Protein AF-A0A1H5NZC8-F1 (afdb_monomer_lite)

Sequence (53 aa):
MNRRKKIIQLLKAHAKKANAKLAPQKKDKYISKADRLKLVEAAALEPVTPPES

pLDDT: mean 77.42, std 14.59, range [43.94, 96.94]

Structure (mmCIF, N/CA/C/O backbone):
data_AF-A0A1H5NZC8-F1
#
_entry.id   AF-A0A1H5NZC8-F1
#
loop_
_atom_site.group_PDB
_atom_site.id
_atom_site.type_symbol
_atom_site.label_atom_id
_atom_site.label_alt_id
_atom_site.label_comp_id
_atom_site.label_asym_id
_atom_site.label_entity_id
_atom_site.label_seq_id
_atom_site.pdbx_PDB_ins_code
_atom_site.Cartn_x
_atom_site.Cartn_y
_atom_site.Cartn_z
_atom_site.occupancy
_atom_site.B_iso_or_equiv
_atom_site.auth_seq_id
_atom_site.auth_comp_id
_atom_site.auth_asym_id
_atom_site.auth_atom_id
_atom_site.pdbx_PDB_model_num
ATOM 1 N N . MET A 1 1 ? 13.899 5.853 -21.792 1.00 60.38 1 MET A N 1
ATOM 2 C CA . MET A 1 1 ? 12.731 4.947 -21.826 1.00 60.38 1 MET A CA 1
ATOM 3 C C . MET A 1 1 ? 13.161 3.599 -22.394 1.00 60.38 1 MET A C 1
ATOM 5 O O . MET A 1 1 ? 13.176 3.418 -23.596 1.00 60.38 1 MET A O 1
ATOM 9 N N . ASN A 1 2 ? 13.564 2.671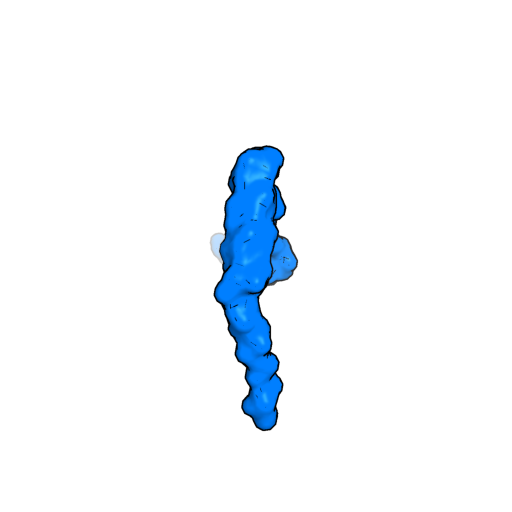 -21.528 1.00 89.69 2 ASN A N 1
ATOM 10 C CA . ASN A 1 2 ? 13.904 1.302 -21.923 1.00 89.69 2 ASN A CA 1
ATOM 11 C C . ASN A 1 2 ? 12.726 0.392 -21.577 1.00 89.69 2 ASN A C 1
ATOM 13 O O . ASN A 1 2 ? 12.194 0.501 -20.469 1.00 89.69 2 ASN A O 1
ATOM 17 N N . ARG A 1 3 ? 12.338 -0.517 -22.482 1.00 93.94 3 ARG A N 1
ATOM 18 C CA . ARG A 1 3 ? 11.227 -1.470 -22.270 1.00 93.94 3 ARG A CA 1
ATOM 19 C C . ARG A 1 3 ? 11.317 -2.178 -20.914 1.00 93.94 3 ARG A C 1
ATOM 21 O O . ARG A 1 3 ? 10.329 -2.221 -20.190 1.00 93.94 3 ARG A O 1
ATOM 28 N N . ARG A 1 4 ? 12.523 -2.609 -20.518 1.00 94.25 4 ARG A N 1
ATOM 29 C CA . ARG A 1 4 ? 12.793 -3.222 -19.203 1.00 94.25 4 ARG A CA 1
ATOM 30 C C . ARG A 1 4 ? 12.345 -2.336 -18.033 1.00 94.25 4 ARG A C 1
ATOM 32 O O . ARG A 1 4 ? 11.640 -2.807 -17.151 1.00 94.25 4 ARG A O 1
ATOM 39 N N . LYS A 1 5 ? 12.678 -1.038 -18.053 1.00 95.88 5 LYS A N 1
ATOM 40 C CA . LYS A 1 5 ? 12.273 -0.090 -16.997 1.00 95.88 5 LYS A CA 1
ATOM 41 C C . LYS A 1 5 ? 10.749 0.078 -16.946 1.00 95.88 5 LYS A C 1
ATOM 43 O O . LYS A 1 5 ? 10.186 0.094 -15.857 1.00 95.88 5 LYS A O 1
ATOM 48 N N . LYS A 1 6 ? 10.086 0.136 -18.108 1.00 95.81 6 LYS A N 1
ATOM 49 C CA . LYS A 1 6 ? 8.620 0.264 -18.202 1.00 95.81 6 LYS A CA 1
ATOM 50 C C . LYS A 1 6 ? 7.902 -0.979 -17.667 1.00 95.81 6 LYS A C 1
ATOM 52 O O . LYS A 1 6 ? 6.960 -0.842 -16.896 1.00 95.81 6 LYS A O 1
ATOM 57 N N . ILE A 1 7 ? 8.380 -2.176 -18.013 1.00 96.62 7 ILE A N 1
ATOM 58 C CA . ILE A 1 7 ? 7.831 -3.444 -17.503 1.00 96.62 7 ILE A CA 1
ATOM 59 C C . ILE A 1 7 ? 7.974 -3.505 -15.979 1.00 96.62 7 ILE A C 1
ATOM 61 O O . ILE A 1 7 ? 6.994 -3.754 -15.285 1.00 96.62 7 ILE A O 1
ATOM 65 N N . ILE A 1 8 ? 9.156 -3.188 -15.442 1.00 96.31 8 ILE A N 1
ATOM 66 C CA . ILE A 1 8 ? 9.389 -3.172 -13.989 1.00 96.31 8 ILE A CA 1
ATOM 67 C C . ILE A 1 8 ? 8.459 -2.172 -13.287 1.00 96.31 8 ILE A C 1
ATOM 69 O O . ILE A 1 8 ? 7.900 -2.483 -12.236 1.00 96.31 8 ILE A O 1
ATOM 73 N N . GLN A 1 9 ? 8.271 -0.982 -13.860 1.00 96.75 9 GLN A N 1
ATOM 74 C CA . GLN A 1 9 ? 7.369 0.030 -13.311 1.00 96.75 9 GLN A CA 1
ATOM 75 C C . GLN A 1 9 ? 5.915 -0.463 -13.267 1.00 96.75 9 GLN A C 1
ATOM 77 O O . GLN A 1 9 ? 5.254 -0.313 -12.238 1.00 96.75 9 GLN A O 1
ATOM 82 N N . LEU A 1 10 ? 5.434 -1.083 -14.350 1.00 96.75 10 LEU A N 1
ATOM 83 C CA . LEU A 1 10 ? 4.086 -1.648 -14.422 1.00 96.75 10 LEU A CA 1
ATOM 84 C C . LEU A 1 10 ? 3.898 -2.771 -13.396 1.00 96.75 10 LEU A C 1
ATOM 86 O O . LEU A 1 10 ? 2.960 -2.716 -12.603 1.00 96.75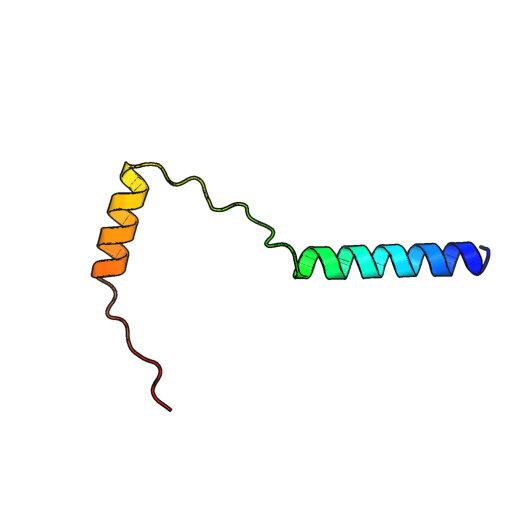 10 LEU A O 1
ATOM 90 N N . LEU A 1 11 ? 4.817 -3.740 -13.342 1.00 96.94 11 LEU A N 1
ATOM 91 C CA . LEU A 1 11 ? 4.739 -4.868 -12.404 1.00 96.94 11 LEU A CA 1
ATOM 92 C C . LEU A 1 11 ? 4.694 -4.401 -10.943 1.00 96.94 11 LEU A C 1
ATOM 94 O O . LEU A 1 11 ? 3.854 -4.866 -10.173 1.00 96.94 11 LEU A O 1
ATOM 98 N N . LYS A 1 12 ? 5.525 -3.417 -10.572 1.00 96.31 12 LYS A N 1
ATOM 99 C CA . LYS A 1 12 ? 5.498 -2.816 -9.227 1.00 96.31 12 LYS A CA 1
ATOM 100 C C . LYS A 1 12 ? 4.156 -2.149 -8.917 1.00 96.31 12 LYS A C 1
ATOM 102 O O . LYS A 1 12 ? 3.642 -2.293 -7.809 1.00 96.31 12 LYS A O 1
ATOM 107 N N . ALA A 1 13 ? 3.574 -1.435 -9.881 1.00 96.38 13 ALA A N 1
ATOM 108 C CA . ALA A 1 13 ? 2.276 -0.791 -9.703 1.00 96.38 13 ALA A CA 1
ATOM 109 C C . ALA A 1 13 ? 1.141 -1.816 -9.527 1.00 96.38 13 ALA A C 1
ATOM 111 O O . ALA A 1 13 ? 0.280 -1.632 -8.664 1.00 96.38 13 ALA A O 1
ATOM 112 N N . HIS A 1 14 ? 1.153 -2.909 -10.296 1.00 95.75 14 HIS A N 1
ATOM 113 C CA . HIS A 1 14 ? 0.179 -3.995 -10.158 1.00 95.75 14 HIS A CA 1
ATOM 114 C C . HIS A 1 14 ? 0.307 -4.716 -8.813 1.00 95.75 14 HIS A C 1
ATOM 116 O O . HIS A 1 14 ? -0.701 -4.880 -8.127 1.00 95.75 14 HIS A O 1
ATOM 122 N N . ALA A 1 15 ? 1.529 -5.051 -8.388 1.00 94.50 15 ALA A N 1
ATOM 123 C CA . ALA A 1 15 ? 1.777 -5.668 -7.084 1.00 94.50 15 ALA A CA 1
ATOM 124 C C . ALA A 1 15 ? 1.283 -4.780 -5.928 1.00 94.50 15 ALA A C 1
ATOM 126 O O . ALA A 1 15 ? 0.574 -5.250 -5.040 1.00 94.50 15 ALA A O 1
ATOM 127 N N . LYS A 1 16 ? 1.562 -3.469 -5.975 1.00 90.12 16 LYS A N 1
ATOM 128 C CA . LYS A 1 16 ? 1.069 -2.513 -4.968 1.00 90.12 16 LYS A CA 1
ATOM 129 C C . LYS A 1 16 ? -0.463 -2.468 -4.916 1.00 90.12 16 LYS A C 1
ATOM 131 O O . LYS A 1 16 ? -1.031 -2.440 -3.828 1.00 90.12 16 LYS A O 1
ATOM 136 N N . LYS A 1 17 ? -1.132 -2.480 -6.074 1.00 89.75 17 LYS A N 1
ATOM 137 C CA . LYS A 1 17 ? -2.603 -2.507 -6.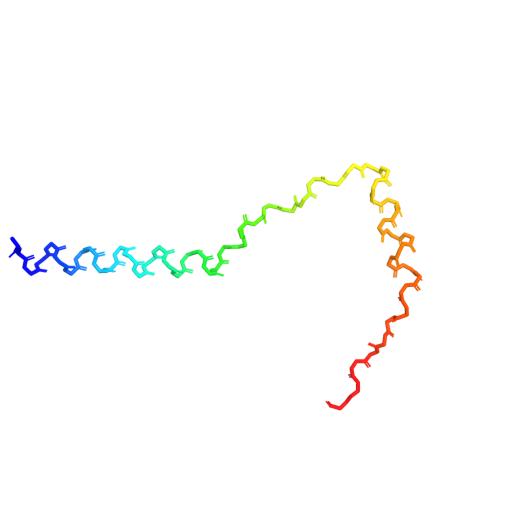158 1.00 89.75 17 LYS A CA 1
ATOM 138 C C . LYS A 1 17 ? -3.194 -3.812 -5.620 1.00 89.75 17 LYS A C 1
ATOM 140 O O . LYS A 1 17 ? -4.218 -3.758 -4.953 1.00 89.75 17 LYS A O 1
ATOM 145 N N . ALA A 1 18 ? -2.571 -4.956 -5.895 1.00 90.69 18 ALA A N 1
ATOM 146 C CA . ALA A 1 18 ? -3.021 -6.250 -5.383 1.00 90.69 18 ALA A CA 1
ATOM 147 C C . ALA A 1 18 ? -2.872 -6.330 -3.854 1.00 90.69 18 ALA A C 1
ATOM 149 O O . ALA A 1 18 ? -3.835 -6.642 -3.157 1.00 90.69 18 ALA A O 1
ATOM 150 N N . ASN A 1 19 ? -1.713 -5.930 -3.321 1.00 85.75 19 ASN A N 1
ATOM 151 C CA . ASN A 1 19 ? -1.455 -5.929 -1.879 1.00 85.75 19 ASN A CA 1
ATOM 152 C C . ASN A 1 19 ? -2.388 -4.981 -1.117 1.00 85.75 19 ASN A C 1
ATOM 154 O O . ASN A 1 19 ? -2.831 -5.312 -0.025 1.00 85.75 19 ASN A O 1
ATOM 158 N N . ALA A 1 20 ? -2.738 -3.832 -1.701 1.00 85.62 20 ALA A N 1
ATOM 159 C CA . ALA A 1 20 ? -3.686 -2.898 -1.093 1.00 85.62 20 ALA A CA 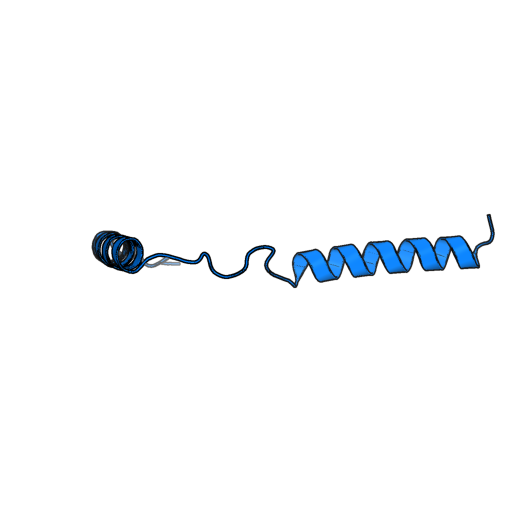1
ATOM 160 C C . ALA A 1 20 ? -5.130 -3.430 -1.036 1.00 85.62 20 ALA A C 1
ATOM 162 O O . ALA A 1 20 ? -5.913 -2.932 -0.233 1.00 85.62 20 ALA A O 1
ATOM 163 N N . LYS A 1 21 ? -5.488 -4.396 -1.893 1.00 79.06 21 LYS A N 1
ATOM 164 C CA . LYS A 1 21 ? -6.795 -5.070 -1.866 1.00 79.06 21 LYS A CA 1
ATOM 165 C C . LYS A 1 21 ? -6.818 -6.239 -0.882 1.00 79.06 21 LYS A C 1
ATOM 167 O O . LYS A 1 21 ? -7.839 -6.467 -0.251 1.00 79.06 21 LYS A O 1
ATOM 172 N N . LEU A 1 22 ? -5.709 -6.975 -0.783 1.00 81.12 22 LEU A N 1
ATOM 173 C CA . LEU A 1 22 ? -5.577 -8.135 0.104 1.00 81.12 22 LEU A CA 1
ATOM 174 C C . LEU A 1 22 ? -5.367 -7.736 1.567 1.0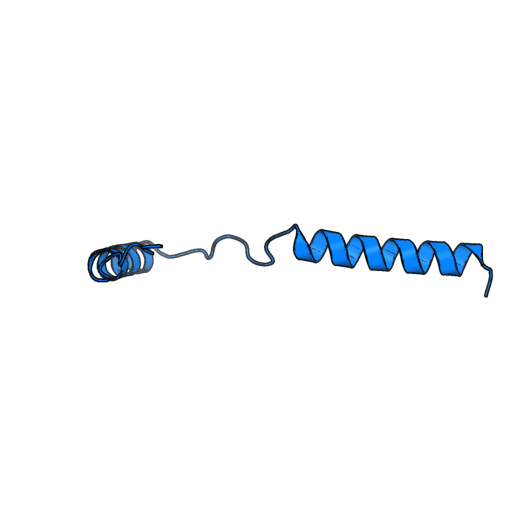0 81.12 22 LEU A C 1
ATOM 176 O O . LEU A 1 22 ? -5.854 -8.418 2.461 1.00 81.12 22 LEU A O 1
ATOM 180 N N . ALA A 1 23 ? -4.641 -6.645 1.822 1.00 77.12 23 ALA A N 1
ATOM 181 C CA . ALA A 1 23 ? -4.417 -6.164 3.174 1.00 77.12 23 ALA A CA 1
ATOM 182 C C . ALA A 1 23 ? -5.572 -5.244 3.604 1.00 77.12 23 ALA A C 1
ATOM 184 O O . ALA A 1 23 ? -5.767 -4.195 2.978 1.00 77.12 23 ALA A O 1
ATOM 185 N N . PRO A 1 24 ? -6.315 -5.567 4.678 1.00 70.25 24 PRO A N 1
ATOM 186 C CA . PRO A 1 24 ? -7.248 -4.614 5.257 1.00 70.25 24 PRO A CA 1
ATOM 187 C C . PRO A 1 24 ? -6.478 -3.347 5.659 1.00 70.25 24 PRO A C 1
ATOM 189 O O . PRO A 1 24 ? -5.527 -3.384 6.435 1.00 70.25 24 PRO A O 1
ATOM 192 N N . GLN A 1 25 ? -6.890 -2.202 5.105 1.00 69.56 25 GLN A N 1
ATOM 193 C CA . GLN A 1 25 ? -6.276 -0.880 5.331 1.00 69.56 25 GLN A CA 1
ATOM 194 C C . GLN A 1 25 ? -6.295 -0.439 6.801 1.00 69.56 25 GLN A C 1
ATOM 196 O O . GLN A 1 25 ? -5.612 0.511 7.179 1.00 69.56 25 GLN A O 1
ATOM 201 N N . LYS A 1 26 ? -7.099 -1.097 7.636 1.00 70.25 26 LYS A N 1
ATOM 202 C CA . LYS A 1 26 ? -7.283 -0.741 9.034 1.00 70.25 26 LYS A CA 1
ATOM 203 C C . LYS A 1 26 ? -6.811 -1.903 9.890 1.00 70.25 26 LYS A C 1
ATOM 205 O O . LYS A 1 26 ? -7.300 -3.017 9.745 1.00 70.25 26 LYS A O 1
ATOM 210 N N . LYS A 1 27 ? -5.885 -1.613 10.806 1.00 68.44 27 LYS A N 1
ATOM 211 C CA . LYS A 1 27 ? -5.760 -2.415 12.025 1.00 68.44 27 LYS A CA 1
ATOM 212 C C . LYS A 1 27 ? -7.115 -2.384 12.729 1.00 68.44 27 LYS A C 1
ATOM 214 O O . LYS A 1 27 ? -7.804 -1.360 12.637 1.00 68.44 27 LYS A O 1
ATOM 219 N N . ASP A 1 28 ? -7.468 -3.458 13.429 1.00 72.81 28 ASP A N 1
ATOM 220 C CA . ASP A 1 28 ? -8.663 -3.462 14.268 1.00 72.81 28 ASP A CA 1
ATOM 221 C C . ASP A 1 28 ? -8.650 -2.207 15.134 1.00 72.81 28 ASP A C 1
ATOM 223 O O . ASP A 1 28 ? -7.647 -1.877 15.781 1.00 72.81 28 ASP A O 1
ATOM 227 N N . LYS A 1 29 ? -9.731 -1.430 15.035 1.00 76.56 29 LYS A N 1
ATOM 228 C CA . LYS A 1 29 ? -9.835 -0.155 15.732 1.00 76.56 29 LYS A CA 1
ATOM 229 C C . LYS A 1 29 ? -9.630 -0.449 17.214 1.00 76.56 29 LYS A C 1
ATOM 231 O O . LYS A 1 29 ? -10.343 -1.269 17.784 1.00 76.56 29 LYS A O 1
ATOM 236 N N . TYR A 1 30 ? -8.657 0.213 17.836 1.00 73.81 30 TYR A N 1
ATOM 237 C CA . TYR A 1 30 ? -8.514 0.130 19.280 1.00 73.81 30 TYR A CA 1
ATOM 238 C C . TYR A 1 30 ? -9.763 0.752 19.906 1.00 73.81 30 TYR A C 1
ATOM 240 O O . TYR A 1 30 ? -9.989 1.958 19.806 1.00 73.81 30 TYR A O 1
ATOM 248 N N . ILE A 1 31 ? -10.605 -0.103 20.472 1.00 80.31 31 ILE A N 1
ATOM 249 C CA . ILE A 1 31 ? -11.856 0.254 21.132 1.00 80.31 31 ILE A CA 1
ATOM 250 C C . ILE A 1 31 ? -11.579 0.171 22.632 1.00 80.31 31 ILE A C 1
ATOM 252 O O . ILE A 1 31 ? -11.147 -0.875 23.131 1.00 80.31 31 ILE A O 1
ATOM 256 N N . SER A 1 32 ? -11.788 1.280 23.345 1.00 83.94 32 SER A N 1
ATOM 257 C CA . SER A 1 32 ? -11.623 1.329 24.798 1.00 83.94 32 SER A CA 1
ATOM 258 C C . SER A 1 32 ? -12.625 0.387 25.487 1.00 83.94 32 SER A C 1
ATOM 260 O O . SER A 1 32 ? -13.633 -0.004 24.898 1.00 83.94 32 SER A O 1
ATOM 262 N N . LYS A 1 33 ? -12.381 0.005 26.750 1.00 79.38 33 LYS A N 1
ATOM 263 C CA . LYS A 1 33 ? -13.290 -0.903 27.482 1.00 79.38 33 LYS A CA 1
ATOM 264 C C . LYS A 1 33 ? -14.734 -0.378 27.524 1.00 79.38 33 LYS A C 1
ATOM 266 O O . LYS A 1 33 ? -15.658 -1.167 27.377 1.00 79.38 33 LYS A O 1
ATOM 271 N N . ALA A 1 34 ? -14.916 0.937 27.661 1.00 77.25 34 ALA A N 1
ATOM 272 C CA . ALA A 1 34 ? -16.233 1.571 27.674 1.00 77.25 34 ALA A CA 1
ATOM 273 C C . ALA A 1 34 ? -16.937 1.476 26.311 1.00 77.25 34 ALA A C 1
ATOM 275 O O . ALA A 1 34 ? -18.129 1.189 26.243 1.00 77.25 34 ALA A O 1
ATOM 276 N N . ASP A 1 35 ? -16.193 1.666 25.223 1.00 76.31 35 ASP A N 1
ATOM 277 C CA . ASP A 1 35 ? -16.753 1.611 23.871 1.00 76.31 35 ASP A CA 1
ATOM 278 C C . ASP A 1 35 ? -17.077 0.172 23.452 1.00 76.31 35 ASP A C 1
ATOM 280 O O . ASP A 1 35 ? -18.023 -0.056 22.705 1.00 76.31 35 ASP A O 1
ATOM 284 N N . ARG A 1 36 ? -16.344 -0.821 23.979 1.00 74.62 36 ARG A N 1
ATOM 285 C CA . ARG A 1 36 ? -16.635 -2.239 23.728 1.00 74.62 36 ARG A CA 1
ATOM 286 C C . ARG A 1 36 ? -17.963 -2.660 24.359 1.00 74.62 36 ARG A C 1
ATOM 288 O O . ARG A 1 36 ? -18.709 -3.388 23.720 1.00 74.62 36 ARG A O 1
ATOM 295 N N . LEU A 1 37 ? -18.272 -2.184 25.567 1.00 76.50 37 LEU A N 1
ATOM 296 C CA . LEU A 1 37 ? -19.556 -2.455 26.225 1.00 76.50 37 LEU A CA 1
ATOM 297 C C . LEU A 1 37 ? -20.723 -1.850 25.438 1.00 76.50 37 LEU A C 1
ATOM 299 O O . LEU A 1 37 ? -21.672 -2.558 25.126 1.00 76.50 37 LEU A O 1
ATOM 303 N N . LYS A 1 38 ? -20.588 -0.593 24.999 1.00 74.38 38 LYS A N 1
ATOM 304 C CA . LYS A 1 38 ? -21.598 0.084 24.168 1.00 74.38 38 LYS A CA 1
ATOM 305 C C . LYS A 1 38 ? -21.838 -0.616 22.832 1.00 74.38 38 LYS A C 1
ATOM 307 O O . LYS A 1 38 ? -22.968 -0.676 22.368 1.00 74.38 38 LYS A O 1
ATOM 312 N N . LEU A 1 39 ? -20.785 -1.141 22.202 1.00 72.44 39 LEU A N 1
ATOM 313 C CA . LEU A 1 39 ? -20.916 -1.896 20.953 1.00 72.44 39 LEU A CA 1
ATOM 314 C C . LEU A 1 39 ? -21.568 -3.266 21.163 1.00 72.44 39 LEU A C 1
ATOM 316 O O . LEU A 1 39 ? -22.304 -3.706 20.290 1.00 72.44 39 LEU A O 1
ATOM 320 N N . VAL A 1 40 ? -21.326 -3.926 22.299 1.00 72.56 40 VAL A N 1
ATOM 321 C CA . VAL A 1 40 ? -22.007 -5.181 22.656 1.00 72.56 40 VAL A CA 1
ATOM 322 C C . VAL A 1 40 ? -23.484 -4.928 22.972 1.00 72.56 40 VAL A C 1
ATOM 324 O O . VAL A 1 40 ? -24.329 -5.684 22.509 1.00 72.56 40 VAL A O 1
ATOM 327 N N . GLU A 1 41 ? -23.809 -3.846 23.680 1.00 69.75 41 GLU A N 1
ATOM 328 C CA . GLU A 1 41 ? -25.194 -3.425 23.941 1.00 69.75 41 GLU A CA 1
ATOM 329 C C . GLU A 1 41 ? -25.926 -3.038 22.648 1.00 69.75 41 GLU A C 1
ATOM 331 O O . GLU A 1 41 ? -27.057 -3.465 22.434 1.00 69.75 41 GLU A O 1
ATOM 336 N N . ALA A 1 42 ? -25.268 -2.304 21.744 1.00 62.78 42 ALA A N 1
ATOM 337 C CA . ALA A 1 42 ? -25.829 -1.963 20.438 1.00 62.78 42 ALA A CA 1
ATOM 338 C C . ALA A 1 42 ? -26.002 -3.199 19.535 1.00 62.78 42 ALA A C 1
ATOM 340 O O . ALA A 1 42 ? -27.033 -3.342 18.888 1.00 62.78 42 ALA A O 1
ATOM 341 N N . ALA A 1 43 ? -25.039 -4.127 19.523 1.00 66.75 43 ALA A N 1
ATOM 342 C CA . ALA A 1 43 ? -25.138 -5.367 18.750 1.00 66.75 43 ALA A CA 1
ATOM 343 C C . ALA A 1 43 ? -26.180 -6.350 19.314 1.00 66.75 43 ALA A C 1
ATOM 345 O O . ALA A 1 43 ? -26.716 -7.156 18.564 1.00 66.75 43 ALA A O 1
ATOM 346 N N . ALA A 1 44 ? -26.478 -6.287 20.615 1.00 61.50 44 ALA A N 1
ATOM 347 C CA . ALA A 1 44 ? -27.552 -7.062 21.234 1.00 61.50 44 ALA A CA 1
ATOM 348 C C . ALA A 1 44 ? -28.953 -6.481 20.956 1.00 61.50 44 ALA A C 1
ATOM 350 O O . ALA A 1 44 ? -29.942 -7.197 21.098 1.00 61.50 44 ALA A O 1
ATOM 351 N N . LEU A 1 45 ? -29.041 -5.201 20.576 1.00 59.38 45 LEU A N 1
ATOM 352 C CA . LEU A 1 45 ? -30.296 -4.504 20.270 1.00 59.38 45 LEU A CA 1
ATOM 353 C C . LEU A 1 45 ? -30.648 -4.488 18.774 1.00 59.38 45 LEU A C 1
ATOM 355 O O . LEU A 1 45 ? -31.798 -4.220 18.438 1.00 59.38 45 LEU A O 1
ATOM 359 N N . GLU A 1 46 ? -29.705 -4.798 17.884 1.00 50.06 46 GLU A N 1
ATOM 360 C CA . GLU A 1 46 ? -29.983 -5.004 16.461 1.00 50.06 46 GLU A CA 1
ATOM 361 C C . GLU A 1 46 ? -30.487 -6.445 16.248 1.00 50.06 46 GLU A C 1
ATOM 363 O O . GLU A 1 46 ? -29.712 -7.395 16.410 1.00 50.06 46 GLU A O 1
ATOM 368 N N . PRO A 1 47 ? -31.772 -6.664 15.902 1.00 56.25 47 PRO A N 1
ATOM 369 C CA . PRO A 1 47 ? -32.241 -7.990 15.546 1.00 56.25 47 PRO A CA 1
ATOM 370 C C . PRO A 1 47 ? -31.505 -8.430 14.280 1.00 56.25 47 PRO A C 1
ATOM 372 O O . PRO A 1 47 ? -31.635 -7.822 13.217 1.00 56.25 47 PRO A O 1
ATOM 375 N N . VAL A 1 48 ? -30.737 -9.513 14.400 1.00 55.62 48 VAL A N 1
ATOM 376 C CA . VAL A 1 48 ? -30.222 -10.283 13.268 1.00 55.62 48 VAL A CA 1
ATOM 377 C C . VAL A 1 48 ? -31.425 -10.688 12.420 1.00 55.62 48 VAL A C 1
ATOM 379 O O . VAL A 1 48 ? -32.116 -11.655 12.728 1.00 55.62 48 VAL A O 1
ATOM 382 N N . THR A 1 49 ? -31.704 -9.921 11.369 1.00 56.34 49 THR A N 1
ATOM 383 C CA . THR A 1 49 ? -32.550 -10.379 10.274 1.00 56.34 49 THR A CA 1
ATOM 384 C C . THR A 1 49 ? -31.682 -11.326 9.444 1.00 56.34 49 THR A C 1
ATOM 386 O O . THR A 1 49 ? -30.662 -10.898 8.895 1.00 56.34 49 THR A O 1
ATOM 389 N N . PRO A 1 50 ? -31.984 -12.636 9.415 1.00 62.88 50 PRO A N 1
ATOM 390 C CA . PRO A 1 50 ? -31.265 -13.549 8.543 1.00 62.88 50 PRO A CA 1
ATOM 391 C C . PRO A 1 50 ? -31.600 -13.191 7.085 1.00 62.88 50 PRO A C 1
ATOM 393 O O . PRO A 1 50 ? -32.761 -12.895 6.792 1.00 62.88 50 PRO A O 1
ATOM 396 N N . PRO A 1 51 ? -30.635 -13.213 6.151 1.00 62.75 51 PRO A N 1
ATOM 397 C CA . PRO A 1 51 ? -30.971 -13.190 4.737 1.00 62.75 51 PRO A CA 1
ATOM 398 C C . PRO A 1 51 ? -31.583 -14.551 4.371 1.00 62.75 51 PRO A C 1
ATOM 400 O O . PRO A 1 51 ? -30.876 -15.555 4.292 1.00 62.75 51 PRO A O 1
ATOM 403 N N . GLU A 1 52 ? -32.904 -14.589 4.202 1.00 50.34 52 GLU A N 1
ATOM 404 C CA . GLU A 1 52 ? -33.599 -15.661 3.485 1.00 50.34 52 GLU A CA 1
ATOM 405 C C . GLU A 1 52 ? -33.503 -15.440 1.965 1.00 50.34 52 GLU A C 1
ATOM 407 O O . GLU A 1 52 ? -33.671 -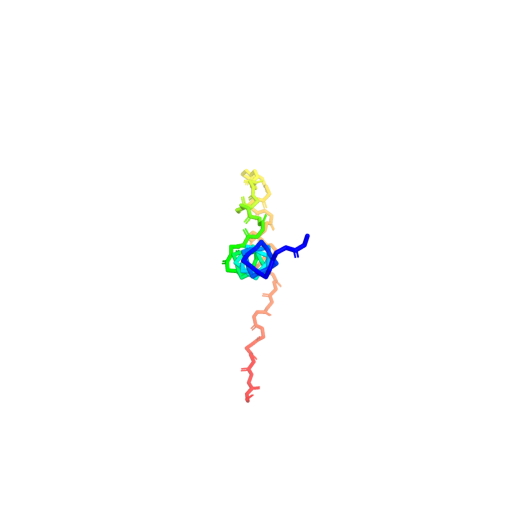14.316 1.489 1.00 50.34 52 GLU A O 1
ATOM 412 N N . SER A 1 53 ? -33.355 -16.568 1.252 1.00 43.94 53 SER A N 1
ATOM 413 C CA . SER A 1 53 ? -33.352 -16.808 -0.211 1.00 43.94 53 SER A CA 1
ATOM 414 C C . SER A 1 53 ? -32.038 -16.630 -0.973 1.00 43.94 53 SER A C 1
ATOM 416 O O . SER A 1 53 ? -31.565 -15.488 -1.154 1.00 43.94 53 SER A O 1
#

Organism: Pseudomonas deceptionensis (NCBI:txid882211)

Radius of gyration: 21.78 Å; chains: 1; bounding box: 48×22×50 Å

InterPro domains:
  IPR021677 Protein of unknown function DUF2986 [PF11661] (1-40)

Secondary structure (DSSP, 8-state):
--HHHHHHHHHHHHHHHHHHHHS-SSPPP---HHHHHHHHHHHHHS-------

Foldseek 3Di:
DDPVVVVVVVVVVVVVVVVPVVDDPDDDPPADPVRVVVVVVVVVPDPPPDDDD